Protein AF-A0A353Z4S4-F1 (afdb_monomer)

Radius of gyration: 19.86 Å; Cα contacts (8 Å, |Δi|>4): 342; chains: 1; bounding box: 43×32×62 Å

Sequence (174 aa):
MKETGDLADEYLDAGHPDKAIAVLQRASSINPDDASIKQKISQIQQQNLTANEVLVDVNVASGWDAAGVLVVEGKPFRAIVEGSYRLEMSGSVTSAGLMEKDVITDLIGGIPTGALMGIVVKGDNKPGKPFAIGLGGDFTPRESGKLMLRINAPAGHRSTGKLKVTLSGGINAG

pLDDT: mean 89.34, std 7.6, range [54.12, 97.69]

Solvent-accessible surface area (backbone atoms only — not comparable to full-atom values): 9553 Å² total; per-residue (Å²): 113,68,72,53,54,54,54,22,48,54,25,43,79,69,73,31,55,69,59,16,42,53,49,41,52,55,50,37,72,76,42,75,82,47,62,66,53,55,49,52,45,52,50,54,53,56,54,44,33,69,33,64,74,45,81,32,81,49,60,59,65,51,57,78,40,76,59,56,29,27,40,36,50,74,34,45,27,29,38,46,48,45,79,58,66,50,80,44,79,79,82,91,70,59,100,83,50,87,72,69,85,42,92,77,53,29,39,54,85,96,40,61,81,70,29,38,29,37,33,40,29,28,93,85,69,48,72,54,74,72,45,75,41,51,71,40,51,79,44,65,38,92,55,49,24,40,37,28,37,30,47,29,47,48,73,83,48,50,37,52,71,50,38,38,33,43,36,17,13,40,50,44,88,91

Structure (mmCIF, N/CA/C/O backbone):
data_AF-A0A353Z4S4-F1
#
_entry.id   AF-A0A353Z4S4-F1
#
loop_
_atom_site.group_PDB
_atom_site.id
_atom_site.type_symbol
_atom_site.label_atom_id
_atom_site.label_alt_id
_atom_site.label_comp_id
_atom_site.label_asym_id
_atom_site.label_entity_id
_atom_site.label_seq_id
_atom_site.pdbx_PDB_ins_code
_atom_site.Cartn_x
_atom_site.Cartn_y
_atom_site.Cartn_z
_atom_site.occupancy
_atom_site.B_iso_or_equiv
_atom_site.auth_seq_id
_atom_site.auth_comp_id
_atom_site.auth_asym_id
_atom_site.auth_atom_id
_atom_site.pdbx_PDB_model_num
ATOM 1 N N . MET A 1 1 ? -23.373 8.809 29.650 1.00 54.12 1 MET A N 1
ATOM 2 C CA . MET A 1 1 ? -22.004 8.848 29.081 1.00 54.12 1 MET A CA 1
ATOM 3 C C . MET A 1 1 ? -21.136 7.676 29.540 1.00 54.12 1 MET A C 1
ATOM 5 O O . MET A 1 1 ? -20.530 7.083 28.664 1.00 54.12 1 MET A O 1
ATOM 9 N N . LYS A 1 2 ? -21.100 7.293 30.835 1.00 54.41 2 LYS A N 1
ATOM 10 C CA . LYS A 1 2 ? -20.342 6.105 31.311 1.00 54.41 2 LYS A CA 1
ATOM 11 C C . LYS A 1 2 ? -20.656 4.822 30.521 1.00 54.41 2 LYS A C 1
ATOM 13 O O . LYS A 1 2 ? -19.764 4.228 29.941 1.00 54.41 2 LYS A O 1
ATOM 18 N N . GLU A 1 3 ? -21.943 4.544 30.339 1.00 69.88 3 GLU A N 1
ATOM 19 C CA . GLU A 1 3 ? -22.463 3.350 29.653 1.00 69.88 3 GLU A CA 1
ATOM 20 C C . GLU A 1 3 ? -21.945 3.152 28.213 1.00 69.88 3 GLU A C 1
ATOM 22 O O . GLU A 1 3 ? -21.807 2.029 27.743 1.00 69.88 3 GLU A O 1
ATOM 27 N N . THR A 1 4 ? -21.627 4.235 27.495 1.00 73.50 4 THR A N 1
ATOM 28 C CA . THR A 1 4 ? -21.138 4.141 26.110 1.00 73.50 4 THR A CA 1
ATOM 29 C C . THR A 1 4 ? -19.626 3.963 26.027 1.00 73.50 4 THR A C 1
ATOM 31 O O . THR A 1 4 ? -19.138 3.353 25.079 1.00 73.50 4 THR A O 1
ATOM 34 N N . GLY A 1 5 ? -18.892 4.489 27.012 1.00 75.44 5 GLY A N 1
ATOM 35 C CA . GLY A 1 5 ? -17.461 4.235 27.160 1.00 75.44 5 GLY A CA 1
ATOM 36 C C . GLY A 1 5 ? -17.202 2.781 27.534 1.00 75.44 5 GLY A C 1
ATOM 37 O O . GLY A 1 5 ? -16.391 2.142 26.872 1.00 75.44 5 GLY A O 1
ATOM 38 N N . ASP A 1 6 ? -17.967 2.271 28.503 1.00 82.25 6 ASP A N 1
ATOM 39 C CA . ASP A 1 6 ? -17.869 0.896 29.000 1.00 82.25 6 ASP A CA 1
ATOM 40 C C . ASP A 1 6 ? -18.206 -0.117 27.890 1.00 82.25 6 ASP A C 1
ATOM 42 O O . ASP A 1 6 ? -17.436 -1.036 27.631 1.00 82.25 6 ASP A O 1
ATOM 46 N N . LEU A 1 7 ? -19.283 0.115 27.125 1.00 85.12 7 LEU A N 1
ATOM 47 C CA . LEU A 1 7 ? -19.639 -0.740 25.985 1.00 85.12 7 LEU A CA 1
ATOM 48 C C . LEU A 1 7 ? -18.586 -0.715 24.862 1.00 85.12 7 LEU A C 1
ATOM 50 O O . LEU A 1 7 ? -18.370 -1.716 24.181 1.00 85.12 7 LEU A O 1
ATOM 54 N N . ALA A 1 8 ? -17.948 0.433 24.619 1.00 85.12 8 ALA A N 1
ATOM 55 C CA . ALA A 1 8 ? -16.867 0.509 23.641 1.00 85.12 8 ALA A CA 1
ATOM 56 C C . ALA A 1 8 ? -15.645 -0.303 24.095 1.00 85.12 8 ALA A C 1
ATOM 58 O O . ALA A 1 8 ? -15.037 -0.974 23.264 1.00 85.12 8 ALA A O 1
ATOM 59 N N . ASP A 1 9 ? -15.326 -0.279 25.390 1.00 86.38 9 ASP A N 1
ATOM 60 C CA . ASP A 1 9 ? -14.228 -1.057 25.969 1.00 86.38 9 ASP A CA 1
ATOM 61 C C . ASP A 1 9 ? -14.520 -2.564 25.923 1.00 86.38 9 ASP A C 1
ATOM 63 O O . ASP A 1 9 ? -13.666 -3.324 25.477 1.00 86.38 9 ASP A O 1
ATOM 67 N N . GLU A 1 10 ? -15.755 -2.993 26.203 1.00 88.00 10 GLU A N 1
ATOM 68 C CA . GLU A 1 10 ? -16.173 -4.394 26.023 1.00 88.00 10 GLU A CA 1
ATOM 69 C C . GLU A 1 10 ? -15.952 -4.890 24.585 1.00 88.00 10 GLU A C 1
ATOM 71 O O . GLU A 1 10 ? -15.491 -6.012 24.358 1.00 88.00 10 GLU A O 1
ATOM 76 N N . TYR A 1 11 ? -16.250 -4.054 23.584 1.00 88.44 11 TYR A N 1
ATOM 77 C CA . TYR A 1 11 ? -15.978 -4.402 22.191 1.00 88.44 11 TYR A CA 1
ATOM 78 C C . TYR A 1 11 ? -14.481 -4.454 21.873 1.00 88.44 11 TYR A C 1
ATOM 80 O O . TYR A 1 11 ? -14.087 -5.269 21.038 1.00 88.44 11 TYR A O 1
ATOM 88 N N . LEU A 1 12 ? -13.648 -3.619 22.497 1.00 85.25 12 LEU A N 1
ATOM 89 C CA . LEU A 1 12 ? -12.194 -3.684 22.325 1.00 85.25 12 LEU A CA 1
ATOM 90 C C . LEU A 1 12 ? -11.619 -4.956 22.942 1.00 85.25 12 LEU A C 1
ATOM 92 O O . LEU A 1 12 ? -10.873 -5.663 22.265 1.00 85.25 12 LEU A O 1
ATOM 96 N N . ASP A 1 13 ? -12.031 -5.284 24.165 1.00 86.44 13 ASP A N 1
ATOM 97 C CA . ASP A 1 13 ? -11.614 -6.493 24.878 1.00 86.44 13 ASP A CA 1
ATOM 98 C C . ASP A 1 13 ? -12.029 -7.764 24.121 1.00 86.44 13 ASP A C 1
ATOM 100 O O . ASP A 1 13 ? -11.300 -8.756 24.091 1.00 86.44 13 ASP A O 1
ATOM 104 N N . ALA A 1 14 ? -13.167 -7.715 23.421 1.00 85.81 14 ALA A N 1
ATOM 105 C CA . ALA A 1 14 ? -13.634 -8.779 22.535 1.00 85.81 14 ALA A CA 1
ATOM 106 C C . ALA A 1 14 ? -12.935 -8.818 21.155 1.00 85.81 14 ALA A C 1
ATOM 108 O O . ALA A 1 14 ? -13.322 -9.613 20.296 1.00 85.81 14 ALA A O 1
ATOM 109 N N . GLY A 1 15 ? -11.943 -7.959 20.891 1.00 81.06 15 GLY A N 1
ATOM 110 C CA . GLY A 1 15 ? -11.243 -7.898 19.602 1.00 81.06 15 GLY A CA 1
ATOM 111 C C . GLY A 1 15 ? -12.110 -7.356 18.457 1.00 81.06 15 GLY A C 1
ATOM 112 O O . GLY A 1 15 ? -11.920 -7.707 17.291 1.00 81.06 15 GLY A O 1
ATOM 113 N N . HIS A 1 16 ? -13.094 -6.513 18.767 1.00 85.56 16 HIS A N 1
ATOM 114 C CA . HIS A 1 16 ? -14.029 -5.912 17.817 1.00 85.56 16 HIS A CA 1
ATOM 115 C C . HIS A 1 16 ? -13.898 -4.382 17.753 1.00 85.56 16 HIS A C 1
ATOM 117 O O . HIS A 1 16 ? -14.867 -3.659 18.014 1.00 85.56 16 HIS A O 1
ATOM 123 N N . PRO A 1 17 ? -12.739 -3.848 17.338 1.00 85.38 17 PRO A N 1
ATOM 124 C CA . PRO A 1 17 ? -12.501 -2.412 17.380 1.00 85.38 17 PRO A CA 1
ATOM 125 C C . PRO A 1 17 ? -13.396 -1.624 16.410 1.00 85.38 17 PRO A C 1
ATOM 127 O O . PRO A 1 17 ? -13.762 -0.489 16.704 1.00 85.38 17 PRO A O 1
ATOM 130 N N . ASP A 1 18 ? -13.850 -2.233 15.308 1.00 84.44 18 ASP A N 1
ATOM 131 C CA . ASP A 1 18 ? -14.838 -1.618 14.406 1.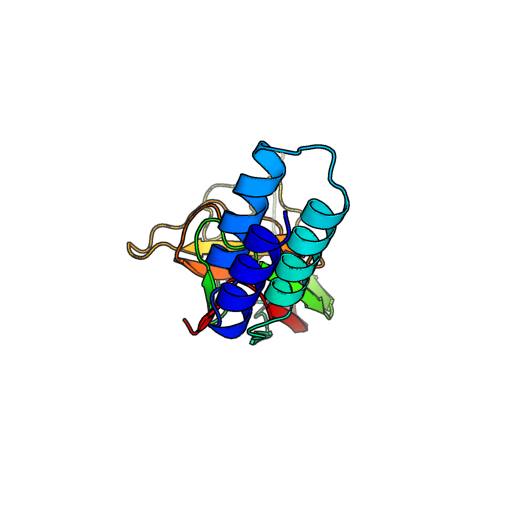00 84.44 18 ASP A CA 1
ATOM 132 C C . ASP A 1 18 ? -16.180 -1.367 15.116 1.00 84.44 18 ASP A C 1
ATOM 134 O O . ASP A 1 18 ? -16.815 -0.326 14.931 1.00 84.44 18 ASP A O 1
ATOM 138 N N . LYS A 1 19 ? -16.610 -2.308 15.971 1.00 87.75 19 LYS A N 1
ATOM 139 C CA . LYS A 1 19 ? -17.844 -2.169 16.756 1.00 87.75 19 LYS A CA 1
ATOM 140 C C . LYS A 1 19 ? -17.670 -1.127 17.860 1.00 87.75 19 LYS A C 1
ATOM 142 O O . LYS A 1 19 ? -18.571 -0.312 18.052 1.00 87.75 19 LYS A O 1
ATOM 147 N N . ALA A 1 20 ? -16.506 -1.098 18.513 1.00 88.75 20 ALA A N 1
ATOM 148 C CA . ALA A 1 20 ? -16.164 -0.067 19.493 1.00 88.75 20 ALA A CA 1
ATOM 149 C C . ALA A 1 20 ? -16.232 1.343 18.877 1.00 88.75 20 ALA A C 1
ATOM 151 O O . ALA A 1 20 ? -16.891 2.232 19.421 1.00 88.75 20 ALA A O 1
ATOM 152 N N . ILE A 1 21 ? -15.642 1.536 17.690 1.00 88.75 21 ILE A N 1
ATOM 153 C CA . ILE A 1 21 ? -15.715 2.804 16.950 1.00 88.75 21 ILE A CA 1
ATOM 154 C C . ILE A 1 21 ? -17.166 3.151 16.602 1.00 88.75 21 ILE A C 1
ATOM 156 O O . ILE A 1 21 ? -17.571 4.292 16.811 1.00 88.75 21 ILE A O 1
ATOM 160 N N . ALA A 1 22 ? -17.970 2.198 16.123 1.00 89.81 22 ALA A N 1
ATOM 161 C CA . ALA A 1 22 ? -19.370 2.454 15.776 1.00 89.81 22 ALA A CA 1
ATOM 162 C C . ALA A 1 22 ? -20.204 2.921 16.985 1.00 89.81 22 ALA A C 1
ATOM 164 O O . ALA A 1 22 ? -21.047 3.813 16.859 1.00 89.81 22 ALA A O 1
ATOM 165 N N . VAL A 1 23 ? -19.955 2.352 18.169 1.00 90.62 23 VAL A N 1
ATOM 166 C CA . VAL A 1 23 ? -20.583 2.777 19.429 1.00 90.62 23 VAL A CA 1
ATOM 167 C C . VAL A 1 23 ? -20.172 4.211 19.786 1.00 90.62 23 VAL A C 1
ATOM 169 O O . VAL A 1 23 ? -21.036 5.051 20.052 1.00 90.62 23 VAL A O 1
ATOM 172 N N . LEU A 1 24 ? -18.877 4.527 19.707 1.00 89.00 24 LEU A N 1
ATOM 173 C CA . LEU A 1 24 ? -18.359 5.869 19.991 1.00 89.00 24 LEU A CA 1
ATOM 174 C C . LEU A 1 24 ? -18.824 6.915 18.965 1.00 89.00 24 LEU A C 1
ATOM 176 O O . LEU A 1 24 ? -19.137 8.041 19.339 1.00 89.00 24 LEU A O 1
ATOM 180 N N . GLN A 1 25 ? -18.946 6.560 17.685 1.00 89.75 25 GLN A N 1
ATOM 181 C CA . GLN A 1 25 ? -19.473 7.449 16.643 1.00 89.75 25 GLN A CA 1
ATOM 182 C C . GLN A 1 25 ? -20.945 7.803 16.883 1.00 89.75 25 GLN A C 1
ATOM 184 O O . GLN A 1 25 ? -21.342 8.958 16.701 1.00 89.75 25 GLN A O 1
ATOM 189 N N . ARG A 1 26 ? -21.758 6.844 17.349 1.00 89.06 26 ARG A N 1
ATOM 190 C CA . ARG A 1 26 ? -23.144 7.121 17.763 1.00 89.06 26 ARG A CA 1
ATOM 191 C C . ARG A 1 26 ? -23.179 8.093 18.939 1.00 89.06 26 ARG A C 1
ATOM 193 O O . ARG A 1 26 ? -23.943 9.051 18.896 1.00 89.06 26 ARG A O 1
ATOM 200 N N . ALA A 1 27 ? -22.312 7.908 19.935 1.00 86.31 27 ALA A N 1
ATOM 201 C CA . ALA A 1 27 ? -22.194 8.849 21.049 1.00 86.31 27 ALA A CA 1
ATOM 202 C C . ALA A 1 27 ? -21.739 10.243 20.595 1.00 86.31 27 ALA A C 1
ATOM 204 O O . ALA A 1 27 ? -22.330 11.239 21.004 1.00 86.31 27 ALA A O 1
ATOM 205 N N . SER A 1 28 ? -20.757 10.323 19.692 1.00 86.94 28 SER A N 1
ATOM 206 C CA . SER A 1 28 ? -20.289 11.590 19.119 1.00 86.94 28 SER A CA 1
ATOM 207 C C . SER A 1 28 ? -21.368 12.297 18.295 1.00 86.94 28 SER A C 1
ATOM 209 O O . SER A 1 28 ? -21.332 13.515 18.185 1.00 86.94 28 SER A O 1
ATOM 211 N N . SER A 1 29 ? -22.332 11.566 17.732 1.00 86.00 29 SER A N 1
ATOM 212 C CA . SER A 1 29 ? -23.473 12.166 17.025 1.00 86.00 29 SER A CA 1
ATOM 213 C C . SER A 1 29 ? -24.480 12.809 17.987 1.00 86.00 29 SER A C 1
ATOM 215 O O . SER A 1 29 ? -25.188 13.735 17.604 1.00 86.00 29 SER A O 1
ATOM 217 N N . ILE A 1 30 ? -24.540 12.328 19.234 1.00 87.31 30 ILE A N 1
ATOM 218 C CA . ILE A 1 30 ? -25.398 12.867 20.299 1.00 87.31 30 ILE A CA 1
ATOM 219 C C . ILE A 1 30 ? -24.706 14.041 21.006 1.00 87.31 30 ILE A C 1
ATOM 221 O O . ILE A 1 30 ? -25.363 15.023 21.338 1.00 87.31 30 ILE A O 1
ATOM 225 N N . ASN A 1 31 ? -23.387 13.957 21.213 1.00 84.31 31 ASN A N 1
ATOM 226 C CA . ASN A 1 31 ? -22.569 15.027 21.788 1.00 84.31 31 ASN A CA 1
ATOM 227 C C . ASN A 1 31 ? -21.345 15.346 20.896 1.00 84.31 31 ASN A C 1
ATOM 229 O O . ASN A 1 31 ? -20.254 14.822 21.140 1.00 84.31 31 ASN A O 1
ATOM 233 N N . PRO A 1 32 ? -21.503 16.189 19.856 1.00 83.25 32 PRO A N 1
ATOM 234 C CA . PRO A 1 32 ? -20.444 16.476 18.880 1.00 83.25 32 PRO A CA 1
ATOM 235 C C . PRO A 1 32 ? -19.227 17.222 19.431 1.00 83.25 32 PRO A C 1
ATOM 237 O O . PRO A 1 32 ? -18.153 17.149 18.825 1.00 83.25 32 PRO A O 1
ATOM 240 N N . ASP A 1 33 ? -19.372 17.920 20.557 1.00 85.94 33 ASP A N 1
ATOM 241 C CA . ASP A 1 33 ? -18.313 18.741 21.161 1.00 85.94 33 ASP A CA 1
ATOM 242 C C . ASP A 1 33 ? -17.478 17.979 22.196 1.00 85.94 33 ASP A C 1
ATOM 244 O O . ASP A 1 33 ? -16.509 18.510 22.742 1.00 85.94 33 ASP A O 1
ATOM 248 N N . ASP A 1 34 ? -17.797 16.705 22.433 1.00 85.69 34 ASP A N 1
ATOM 249 C CA . ASP A 1 34 ? -17.020 15.858 23.325 1.00 85.69 34 ASP A CA 1
ATOM 250 C C . ASP A 1 34 ? -15.676 15.471 22.692 1.00 85.69 34 ASP A C 1
A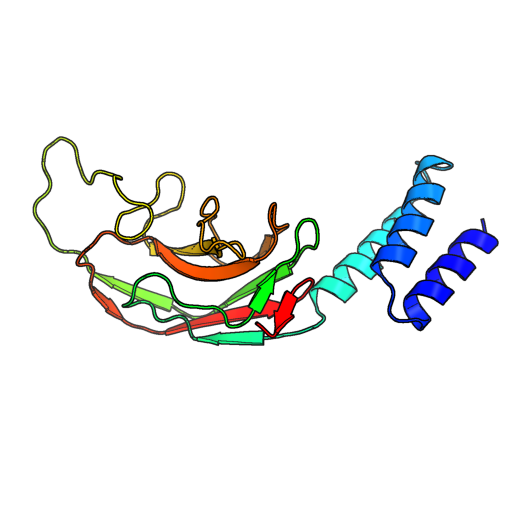TOM 252 O O . ASP A 1 34 ? -15.546 14.508 21.925 1.00 85.69 34 ASP A O 1
ATOM 256 N N . ALA A 1 35 ? -14.643 16.242 23.026 1.00 86.44 35 ALA A N 1
ATOM 257 C CA . ALA A 1 35 ? -13.282 15.982 22.580 1.00 86.44 35 ALA A CA 1
ATOM 258 C C . ALA A 1 35 ? -12.759 14.612 23.050 1.00 86.44 35 ALA A C 1
ATOM 260 O O . ALA A 1 35 ? -11.945 14.013 22.345 1.00 86.44 35 ALA A O 1
ATOM 261 N N . SER A 1 36 ? -13.241 14.086 24.184 1.00 85.81 36 SER A N 1
ATOM 262 C CA . SER A 1 36 ? -12.774 12.806 24.729 1.00 85.81 36 SER A CA 1
ATOM 263 C C . SER A 1 36 ? -13.217 11.621 23.866 1.00 85.81 36 SER A C 1
ATOM 265 O O . SER A 1 36 ? -12.424 10.716 23.601 1.00 85.81 36 SER A O 1
ATOM 267 N N . ILE A 1 37 ? -14.439 11.667 23.322 1.00 85.38 37 ILE A N 1
ATOM 268 C CA . ILE A 1 37 ? -14.956 10.642 22.404 1.00 85.38 37 ILE A CA 1
ATOM 269 C C . ILE A 1 37 ? -14.154 10.652 21.099 1.00 85.38 37 ILE A C 1
ATOM 271 O O . ILE A 1 37 ? -13.730 9.596 20.626 1.00 85.38 37 ILE A O 1
ATOM 275 N N . LYS A 1 38 ? -13.885 11.841 20.542 1.00 86.25 38 LYS A N 1
ATOM 276 C CA . LYS A 1 38 ? -13.057 11.982 19.331 1.00 86.25 38 LYS A CA 1
ATOM 277 C C . LYS A 1 38 ? -11.641 11.455 19.556 1.00 86.25 38 LYS A C 1
ATOM 279 O O . LYS A 1 38 ? -11.133 10.718 18.718 1.00 86.25 38 LYS A O 1
ATOM 284 N N . GLN A 1 39 ? -11.026 11.785 20.692 1.00 89.31 39 GLN A N 1
ATOM 285 C CA . GLN A 1 39 ? -9.700 11.281 21.058 1.00 89.31 39 GLN A CA 1
ATOM 286 C C . GLN A 1 39 ? -9.681 9.755 21.176 1.00 89.31 39 GLN A C 1
ATOM 288 O O . GLN A 1 39 ? -8.786 9.127 20.613 1.00 89.31 39 GLN A O 1
ATOM 293 N N . LYS A 1 40 ? -10.680 9.152 21.834 1.00 87.31 40 LYS A N 1
ATOM 294 C CA . LYS A 1 40 ? -10.768 7.692 21.985 1.00 87.31 40 LYS A CA 1
ATOM 295 C C . LYS A 1 40 ? -10.949 6.990 20.634 1.00 87.31 40 LYS A C 1
ATOM 297 O O . LYS A 1 40 ? -10.267 6.004 20.375 1.00 87.31 40 LYS A O 1
ATOM 302 N N . ILE A 1 41 ? -11.782 7.530 19.736 1.00 87.50 41 ILE A N 1
ATOM 303 C CA . ILE A 1 41 ? -11.918 7.018 18.358 1.00 87.50 41 ILE A CA 1
ATOM 304 C C . ILE A 1 41 ? -10.569 7.061 17.631 1.00 87.50 41 ILE A C 1
ATOM 306 O O . ILE A 1 41 ? -10.133 6.037 17.103 1.00 87.50 41 ILE A O 1
ATOM 310 N N . SER A 1 42 ? -9.889 8.211 17.639 1.00 87.44 42 SER A N 1
ATOM 311 C CA . SER A 1 42 ? -8.583 8.363 16.986 1.00 87.44 42 SER A CA 1
ATOM 312 C C . SER A 1 42 ? -7.530 7.420 17.572 1.00 87.44 42 SER A C 1
ATOM 314 O O . SER A 1 42 ? -6.724 6.862 16.832 1.00 87.44 42 SER A O 1
ATOM 316 N N . GLN A 1 43 ? -7.548 7.202 18.889 1.00 88.44 43 GLN A N 1
ATOM 317 C CA . GLN A 1 43 ? -6.636 6.282 19.564 1.00 88.44 43 GLN A CA 1
ATOM 318 C C . GLN A 1 43 ? -6.845 4.836 19.100 1.00 88.44 43 GLN A C 1
ATOM 320 O O . GLN A 1 43 ? -5.876 4.179 18.723 1.00 88.44 43 GLN A O 1
ATOM 325 N N . ILE A 1 44 ? -8.094 4.361 19.069 1.00 87.31 44 ILE A N 1
ATOM 326 C CA . ILE A 1 44 ? -8.429 3.007 18.600 1.00 87.31 44 ILE A CA 1
ATOM 327 C C . ILE A 1 44 ? -8.026 2.840 17.130 1.00 87.31 44 ILE A C 1
ATOM 329 O O . ILE A 1 44 ? -7.421 1.838 16.754 1.00 87.31 44 ILE A O 1
ATOM 333 N N . GLN A 1 45 ? -8.308 3.839 16.291 1.00 85.81 45 GLN A N 1
ATOM 334 C CA . GLN A 1 45 ? -7.916 3.818 14.880 1.00 85.81 45 GLN A CA 1
ATOM 335 C C . GLN A 1 45 ? -6.395 3.741 14.709 1.00 85.81 45 GLN A C 1
ATOM 337 O O . GLN A 1 45 ? -5.907 2.942 13.910 1.00 85.81 45 GLN A O 1
ATOM 342 N N . GLN A 1 46 ? -5.639 4.523 15.481 1.00 84.88 46 GLN A N 1
ATOM 343 C CA . GLN A 1 46 ? -4.181 4.525 15.412 1.00 84.88 46 GLN A CA 1
ATOM 344 C C . GLN A 1 46 ? -3.574 3.202 15.897 1.00 84.88 46 GLN A C 1
ATOM 346 O O . GLN A 1 46 ? -2.601 2.738 15.303 1.00 84.88 46 GLN A O 1
ATOM 351 N N . GLN A 1 47 ? -4.151 2.583 16.931 1.00 84.44 47 GLN A N 1
ATOM 352 C CA . GLN A 1 47 ? -3.750 1.253 17.400 1.00 84.44 47 GLN A CA 1
ATOM 353 C C . GLN A 1 47 ? -4.021 0.182 16.341 1.00 84.44 47 GLN A C 1
ATOM 355 O O . GLN A 1 47 ? -3.145 -0.632 16.047 1.00 84.44 47 GLN A O 1
ATOM 360 N N . ASN A 1 48 ? -5.196 0.225 15.710 1.00 83.50 48 ASN A N 1
ATOM 361 C CA . ASN A 1 48 ? -5.537 -0.705 14.640 1.00 83.50 48 ASN A CA 1
ATOM 362 C C . ASN A 1 48 ? -4.563 -0.598 13.475 1.00 83.50 48 ASN A C 1
ATOM 364 O O . ASN A 1 48 ? -4.118 -1.627 12.993 1.00 83.50 48 ASN A O 1
ATOM 368 N N . LEU A 1 49 ? -4.193 0.618 13.058 1.00 84.56 49 LEU A N 1
ATOM 369 C CA . LEU A 1 49 ? -3.252 0.847 11.957 1.00 84.56 49 LEU A CA 1
ATOM 370 C C . LEU A 1 49 ? -1.863 0.247 12.190 1.00 84.56 49 LEU A C 1
ATOM 372 O O . LEU A 1 49 ? -1.131 0.063 11.225 1.00 84.56 49 LEU A O 1
ATOM 376 N N . THR A 1 50 ? -1.498 -0.054 13.435 1.00 83.19 50 THR A N 1
ATOM 377 C CA . THR A 1 50 ? -0.230 -0.713 13.790 1.00 83.19 50 THR A CA 1
ATOM 378 C C . THR A 1 50 ? -0.362 -2.222 14.019 1.00 83.19 50 THR A C 1
ATOM 380 O O . THR A 1 50 ? 0.634 -2.884 14.284 1.00 83.19 50 THR A O 1
ATOM 383 N N . ALA A 1 51 ? -1.571 -2.781 13.930 1.00 81.94 51 ALA A N 1
ATOM 384 C CA . ALA A 1 51 ? -1.803 -4.219 14.039 1.00 81.94 51 ALA A CA 1
ATOM 385 C C . ALA A 1 51 ? -1.549 -4.935 12.699 1.00 81.94 51 ALA A C 1
ATOM 387 O O . ALA A 1 51 ? -1.556 -4.301 11.649 1.00 81.94 51 ALA A O 1
ATOM 388 N N . ASN A 1 52 ? -1.388 -6.262 12.726 1.00 86.00 52 ASN A N 1
ATOM 389 C CA . ASN A 1 52 ? -1.270 -7.114 11.531 1.00 86.00 52 ASN A CA 1
ATOM 390 C C . ASN A 1 52 ? -0.171 -6.663 10.555 1.00 86.00 52 ASN A C 1
ATOM 392 O O . ASN A 1 52 ? -0.459 -6.300 9.420 1.00 86.00 52 ASN A O 1
ATOM 396 N N . GLU A 1 53 ? 1.083 -6.664 11.001 1.00 92.88 53 GLU A N 1
ATOM 397 C CA . GLU A 1 53 ? 2.210 -6.238 10.170 1.00 92.88 53 GLU A CA 1
ATOM 398 C C . GLU A 1 53 ? 2.638 -7.317 9.160 1.00 92.88 53 GLU A C 1
ATOM 400 O O . GLU A 1 53 ? 2.814 -8.486 9.511 1.00 92.88 53 GLU A O 1
ATOM 405 N N . VAL A 1 54 ? 2.845 -6.912 7.905 1.00 95.44 54 VAL A N 1
ATOM 406 C CA . VAL A 1 54 ? 3.390 -7.735 6.821 1.00 95.44 54 VAL A CA 1
ATOM 407 C C . VAL A 1 54 ? 4.501 -6.966 6.113 1.00 95.44 54 VAL A C 1
ATOM 409 O O . VAL A 1 54 ? 4.305 -5.839 5.660 1.00 95.44 54 VAL A O 1
ATOM 412 N N . LEU A 1 55 ? 5.668 -7.596 5.990 1.00 95.62 55 LEU A N 1
ATOM 413 C CA . LEU A 1 55 ? 6.803 -7.071 5.234 1.00 95.62 55 LEU A CA 1
ATOM 414 C C . LEU A 1 55 ? 6.767 -7.594 3.799 1.00 95.62 55 LEU A C 1
ATOM 416 O O . LEU A 1 55 ? 6.692 -8.802 3.574 1.00 95.62 55 LEU A O 1
ATOM 420 N N . VAL A 1 56 ? 6.877 -6.683 2.836 1.00 96.31 56 VAL A N 1
ATOM 421 C CA . VAL A 1 56 ? 6.868 -6.981 1.403 1.00 96.31 56 VAL A CA 1
ATOM 422 C C . VAL A 1 56 ? 8.153 -6.463 0.768 1.00 96.31 56 VAL A C 1
ATOM 424 O O . VAL A 1 56 ? 8.439 -5.265 0.807 1.00 96.31 56 VAL A O 1
ATOM 427 N N . ASP A 1 57 ? 8.919 -7.357 0.148 1.00 95.31 57 ASP A N 1
ATOM 428 C CA . ASP A 1 57 ? 10.018 -6.978 -0.740 1.00 95.31 57 ASP A CA 1
ATOM 429 C C . ASP A 1 57 ? 9.442 -6.659 -2.127 1.00 95.31 57 ASP A C 1
ATOM 431 O O . ASP A 1 57 ? 8.908 -7.532 -2.806 1.00 95.31 57 ASP A O 1
ATOM 435 N N . VAL A 1 58 ? 9.541 -5.402 -2.563 1.00 95.06 58 VAL A N 1
ATOM 436 C CA . VAL A 1 58 ? 8.995 -4.975 -3.857 1.00 95.06 58 VAL A CA 1
ATOM 437 C C . VAL A 1 58 ? 9.978 -5.297 -4.974 1.00 95.06 58 VAL A C 1
ATOM 439 O O . VAL A 1 58 ? 11.106 -4.790 -5.010 1.00 95.06 58 VAL A O 1
ATOM 442 N N . ASN A 1 59 ? 9.517 -6.071 -5.956 1.00 93.19 59 ASN A N 1
ATOM 443 C CA . ASN A 1 59 ? 10.258 -6.308 -7.185 1.00 93.19 59 ASN A CA 1
ATOM 444 C C . ASN A 1 59 ? 10.174 -5.094 -8.123 1.00 93.19 59 ASN A C 1
ATOM 446 O O . ASN A 1 59 ? 9.287 -4.980 -8.966 1.00 93.19 59 ASN A O 1
ATOM 450 N N . VAL A 1 60 ? 11.144 -4.186 -8.001 1.00 93.75 60 VAL A N 1
ATOM 451 C CA . VAL A 1 60 ? 11.180 -2.939 -8.784 1.00 93.75 60 VAL A CA 1
ATOM 452 C C . VAL A 1 60 ? 11.347 -3.144 -10.291 1.00 93.75 60 VAL A C 1
ATOM 454 O O . VAL A 1 60 ? 11.113 -2.200 -11.040 1.00 93.75 60 VAL A O 1
ATOM 457 N N . ALA A 1 61 ? 11.780 -4.330 -10.733 1.00 90.75 61 ALA A N 1
ATOM 458 C CA . ALA A 1 61 ? 12.066 -4.649 -12.133 1.00 90.75 61 ALA A CA 1
ATOM 459 C C . ALA A 1 61 ? 10.883 -5.299 -12.869 1.00 90.75 61 ALA A C 1
ATOM 461 O O . ALA A 1 61 ? 10.953 -5.489 -14.081 1.00 90.75 61 ALA A O 1
ATOM 462 N N . SER A 1 62 ? 9.837 -5.683 -12.136 1.00 80.88 62 SER A N 1
ATOM 463 C CA . SER A 1 62 ? 8.686 -6.407 -12.675 1.00 80.88 62 SER A CA 1
ATOM 464 C C . SER A 1 62 ? 7.441 -5.523 -12.732 1.00 80.88 62 SER A C 1
ATOM 466 O O . SER A 1 62 ? 7.442 -4.380 -12.274 1.00 80.88 62 SER A O 1
ATOM 468 N N . GLY A 1 63 ? 6.383 -6.053 -13.348 1.00 87.31 63 GLY A N 1
ATOM 469 C CA . GLY A 1 63 ? 5.070 -5.415 -13.382 1.00 87.31 63 GLY A CA 1
ATOM 470 C C . GLY A 1 63 ? 4.364 -5.465 -12.025 1.00 87.31 63 GLY A C 1
ATOM 471 O O . GLY A 1 63 ? 4.964 -5.251 -10.978 1.00 87.31 63 GLY A O 1
ATOM 472 N N . TRP A 1 64 ? 3.061 -5.728 -12.045 1.00 92.44 64 TRP A N 1
ATOM 473 C CA . TRP A 1 64 ? 2.278 -5.886 -10.822 1.00 92.44 64 TRP A CA 1
ATOM 474 C C . TRP A 1 64 ? 2.699 -7.137 -10.050 1.00 92.44 64 TRP A C 1
ATOM 476 O O . TRP A 1 64 ? 2.591 -8.246 -10.572 1.00 92.44 64 TRP A O 1
ATOM 486 N N . ASP A 1 65 ? 3.129 -6.947 -8.806 1.00 92.62 65 ASP A N 1
ATOM 487 C CA . ASP A 1 65 ? 3.499 -8.013 -7.878 1.00 92.62 65 ASP A CA 1
ATOM 488 C C . ASP A 1 65 ? 2.519 -8.068 -6.703 1.00 92.62 65 ASP A C 1
ATOM 490 O O . ASP A 1 65 ? 1.988 -7.041 -6.270 1.00 92.62 65 ASP A O 1
ATOM 494 N N . ALA A 1 66 ? 2.232 -9.267 -6.209 1.00 93.69 66 ALA A N 1
ATOM 495 C CA . ALA A 1 66 ? 1.275 -9.442 -5.127 1.00 93.69 66 ALA A CA 1
ATOM 496 C C . ALA A 1 66 ? 1.916 -9.060 -3.790 1.00 93.69 66 ALA A C 1
ATOM 498 O O . ALA A 1 66 ? 2.956 -9.591 -3.418 1.00 93.69 66 ALA A O 1
ATOM 499 N N . ALA A 1 67 ? 1.246 -8.205 -3.015 1.00 94.94 67 ALA A N 1
ATOM 500 C CA . ALA A 1 67 ? 1.709 -7.840 -1.676 1.00 94.94 67 ALA A CA 1
ATOM 501 C C . ALA A 1 67 ? 1.496 -8.951 -0.62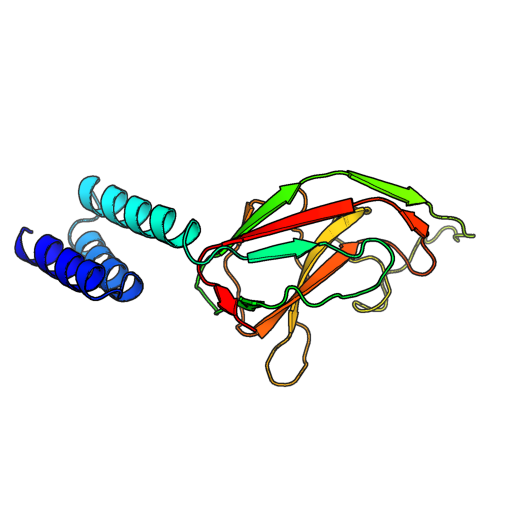8 1.00 94.94 67 ALA A C 1
ATOM 503 O O . ALA A 1 67 ? 1.849 -8.773 0.532 1.00 94.94 67 ALA A O 1
ATOM 504 N N . GLY A 1 68 ? 0.857 -10.066 -1.005 1.00 94.06 68 GLY A N 1
ATOM 505 C CA . GLY A 1 68 ? 0.514 -11.158 -0.085 1.00 94.06 68 GLY A CA 1
ATOM 506 C C . GLY A 1 68 ? -0.580 -10.807 0.929 1.00 94.06 68 GLY A C 1
ATOM 507 O O . GLY A 1 68 ? -0.747 -11.516 1.919 1.00 94.06 68 GLY A O 1
ATOM 508 N N . VAL A 1 69 ? -1.320 -9.714 0.704 1.00 96.25 69 VAL A N 1
ATOM 509 C CA . VAL A 1 69 ? -2.376 -9.250 1.611 1.00 96.25 69 VAL A CA 1
ATOM 510 C C . VAL A 1 69 ? -3.678 -8.938 0.883 1.00 96.25 69 VAL A C 1
ATOM 512 O O . VAL A 1 69 ? -3.699 -8.507 -0.278 1.00 96.25 69 VAL A O 1
ATOM 515 N N . LEU A 1 70 ? -4.778 -9.116 1.608 1.00 96.62 70 LEU A N 1
ATOM 516 C CA . LEU A 1 70 ? -6.104 -8.643 1.240 1.00 96.62 70 LEU A CA 1
ATOM 517 C C . LEU A 1 70 ? -6.408 -7.353 1.992 1.00 96.62 70 LEU A C 1
ATOM 519 O O . LEU A 1 70 ? -6.231 -7.278 3.208 1.00 96.62 70 LEU A O 1
ATOM 523 N N . VAL A 1 71 ? -6.929 -6.367 1.272 1.00 96.25 71 VAL A N 1
ATOM 524 C CA . VAL A 1 71 ? -7.475 -5.138 1.850 1.00 96.25 71 VAL A CA 1
ATOM 525 C C . VAL A 1 71 ? -8.998 -5.201 1.857 1.00 96.25 71 VAL A C 1
ATOM 527 O O . VAL A 1 71 ? -9.610 -5.830 0.986 1.00 96.25 71 VAL A O 1
ATOM 530 N N . VAL A 1 72 ? -9.616 -4.546 2.839 1.00 93.00 72 VAL A N 1
ATOM 531 C CA . VAL A 1 72 ? -11.075 -4.503 2.996 1.00 93.00 72 VAL A CA 1
ATOM 532 C C . VAL A 1 72 ? -11.572 -3.079 2.777 1.00 93.00 72 VAL A C 1
ATOM 534 O O . VAL A 1 72 ? -11.013 -2.123 3.310 1.00 93.00 72 VAL A O 1
ATOM 537 N N . GLU A 1 73 ? -12.639 -2.941 1.998 1.00 94.31 73 GLU A N 1
ATOM 538 C CA . GLU A 1 73 ? -13.301 -1.663 1.743 1.00 94.31 73 GLU A CA 1
ATOM 539 C C . GLU A 1 73 ? -13.619 -0.927 3.051 1.00 94.31 73 GLU A C 1
ATOM 541 O O . GLU A 1 73 ? -14.141 -1.505 4.007 1.00 94.31 73 GLU A O 1
ATOM 546 N N . GLY A 1 74 ? -13.268 0.358 3.099 1.00 91.94 74 GLY A N 1
ATOM 547 C CA . GLY A 1 74 ? -13.500 1.216 4.258 1.00 91.94 74 GLY A CA 1
ATOM 548 C C . GLY A 1 74 ? -12.578 0.959 5.455 1.00 91.94 74 GLY A C 1
ATOM 549 O O . GLY A 1 74 ? -12.577 1.776 6.376 1.00 91.94 74 GLY A O 1
ATOM 550 N N . LYS A 1 75 ? -11.765 -0.108 5.456 1.00 91.56 75 LYS A N 1
ATO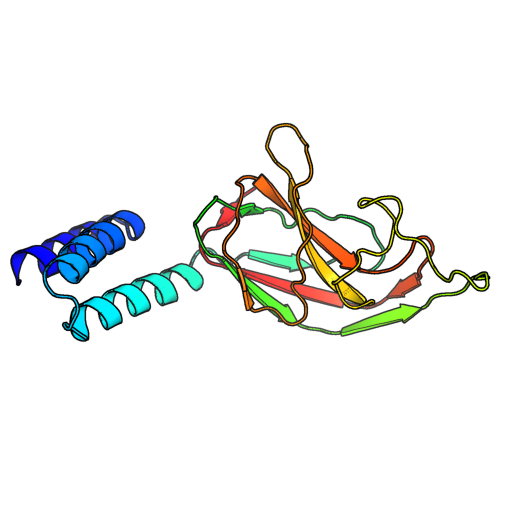M 551 C CA . LYS A 1 75 ? -10.805 -0.384 6.533 1.00 91.56 75 LYS A CA 1
ATOM 552 C C . LYS A 1 75 ? -9.430 0.186 6.188 1.00 91.56 75 LYS A C 1
ATOM 554 O O . LYS A 1 75 ? -8.804 -0.294 5.244 1.00 91.56 75 LYS A O 1
ATOM 559 N N . PRO A 1 76 ? -8.941 1.197 6.921 1.00 93.88 76 PRO A N 1
ATOM 560 C CA . PRO A 1 76 ? -7.684 1.830 6.574 1.00 93.88 76 PRO A CA 1
ATOM 561 C C . PRO A 1 76 ? -6.495 0.909 6.872 1.00 93.88 76 PRO A C 1
ATOM 563 O O . PRO A 1 76 ? -6.493 0.166 7.857 1.00 93.88 76 PRO A O 1
ATOM 566 N N . PHE A 1 77 ? -5.471 0.985 6.030 1.00 96.25 77 PHE A N 1
ATOM 567 C CA . PHE A 1 77 ? -4.173 0.352 6.239 1.00 96.25 77 PHE A CA 1
ATOM 568 C C . PHE A 1 77 ? -3.058 1.389 6.114 1.00 96.25 77 PHE A C 1
ATOM 570 O O . PHE A 1 77 ? -3.218 2.410 5.444 1.00 96.25 77 PHE A O 1
ATOM 577 N N . ARG A 1 78 ? -1.924 1.121 6.753 1.00 96.75 78 ARG A N 1
ATOM 578 C CA . ARG A 1 78 ? -0.714 1.934 6.675 1.00 96.75 78 ARG A CA 1
ATOM 579 C C . ARG A 1 78 ? 0.309 1.236 5.791 1.00 96.75 78 ARG A C 1
ATOM 581 O O . ARG A 1 78 ? 0.468 0.021 5.871 1.00 96.75 78 ARG A O 1
ATOM 588 N N . ALA A 1 79 ? 1.004 2.013 4.970 1.00 97.62 79 ALA A N 1
ATOM 589 C CA . ALA A 1 79 ? 2.204 1.580 4.271 1.00 97.62 79 ALA A CA 1
ATOM 590 C C . ALA A 1 79 ? 3.387 2.443 4.710 1.00 97.62 79 ALA A C 1
ATOM 592 O O . ALA A 1 79 ? 3.294 3.671 4.700 1.00 97.62 79 ALA A O 1
ATOM 593 N N . ILE A 1 80 ? 4.504 1.813 5.053 1.00 96.88 80 ILE A N 1
ATOM 594 C CA . ILE A 1 80 ? 5.792 2.474 5.282 1.00 96.88 80 ILE A CA 1
ATOM 595 C C . ILE A 1 80 ? 6.747 1.948 4.223 1.00 96.88 80 ILE A C 1
ATOM 597 O O . ILE A 1 80 ? 6.905 0.737 4.092 1.00 96.88 80 ILE A O 1
ATOM 601 N N . VAL A 1 81 ? 7.345 2.849 3.445 1.00 97.62 81 VAL A N 1
ATOM 602 C CA . VAL A 1 81 ? 8.224 2.477 2.333 1.00 97.62 81 VAL A CA 1
ATOM 603 C C . VAL A 1 81 ? 9.657 2.837 2.683 1.00 97.62 81 VAL A C 1
ATOM 605 O O . VAL A 1 81 ? 9.965 3.987 2.987 1.00 97.62 81 VAL A O 1
ATOM 608 N N . GLU A 1 82 ? 10.543 1.852 2.596 1.00 97.19 82 GLU A N 1
ATOM 609 C CA . GLU A 1 82 ? 11.960 1.999 2.894 1.00 97.19 82 GLU A CA 1
ATOM 610 C C . GLU A 1 82 ? 12.833 1.577 1.714 1.00 97.19 82 GLU A C 1
ATOM 612 O O . GLU A 1 82 ? 12.496 0.694 0.918 1.00 97.19 82 GLU A O 1
ATOM 617 N N . GLY A 1 83 ? 14.015 2.182 1.652 1.00 95.56 83 GLY A N 1
ATOM 618 C CA . GLY A 1 83 ? 15.022 1.893 0.645 1.00 95.56 83 GLY A CA 1
ATOM 619 C C . GLY A 1 83 ? 14.991 2.860 -0.529 1.00 95.56 83 GLY A C 1
ATOM 620 O O . GLY A 1 83 ? 14.349 3.909 -0.521 1.00 95.56 83 GLY A O 1
ATOM 621 N N . SER A 1 84 ? 15.764 2.509 -1.544 1.00 95.06 84 SER A N 1
ATOM 622 C CA . SER A 1 84 ? 15.871 3.272 -2.774 1.00 95.06 84 SER A CA 1
ATOM 623 C C . SER A 1 84 ? 16.242 2.339 -3.914 1.00 95.06 84 SER A C 1
ATOM 625 O O . SER A 1 84 ? 16.794 1.248 -3.734 1.00 95.06 84 SER A O 1
ATOM 627 N N . TYR A 1 85 ? 15.909 2.770 -5.119 1.00 96.31 85 TYR A N 1
ATOM 628 C CA . TYR A 1 85 ? 16.212 2.028 -6.324 1.00 96.31 85 TYR A CA 1
ATOM 629 C C . TYR A 1 85 ? 16.567 3.012 -7.438 1.00 96.31 85 TYR A C 1
ATOM 631 O O . TYR A 1 85 ? 16.252 4.202 -7.378 1.00 96.31 85 TYR A O 1
ATOM 639 N N . ARG A 1 86 ? 17.268 2.511 -8.447 1.00 96.31 86 ARG A N 1
ATOM 640 C CA . ARG A 1 86 ? 17.609 3.23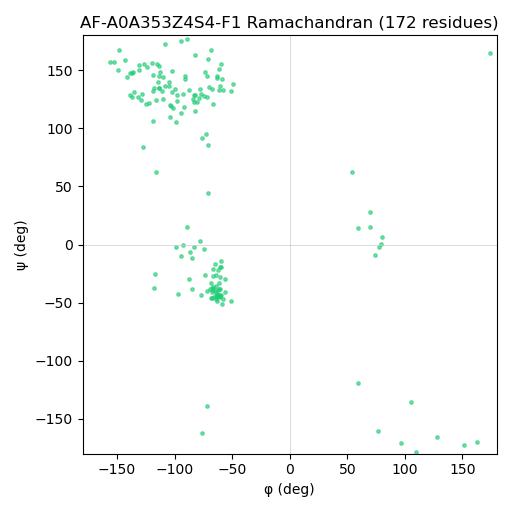9 -9.660 1.00 96.31 86 ARG A CA 1
ATOM 641 C C . ARG A 1 86 ? 16.621 2.861 -10.750 1.00 96.31 86 ARG A C 1
ATOM 643 O O . ARG A 1 86 ? 16.454 1.675 -11.028 1.00 96.31 86 ARG A O 1
ATOM 650 N N . LEU A 1 87 ? 16.034 3.872 -11.377 1.00 94.56 87 LEU A N 1
ATOM 651 C CA . LEU A 1 87 ? 15.219 3.744 -12.578 1.00 94.56 87 LEU A CA 1
ATOM 652 C C . LEU A 1 87 ? 16.033 4.214 -13.785 1.00 94.56 87 LEU A C 1
ATOM 654 O O . LEU A 1 87 ? 16.448 5.370 -13.840 1.00 94.56 87 LEU A O 1
ATOM 658 N N . GLU A 1 88 ? 16.241 3.328 -14.752 1.00 93.06 88 GLU A N 1
ATOM 659 C CA . GLU A 1 88 ? 16.837 3.651 -16.046 1.00 93.06 88 GLU A CA 1
ATOM 660 C C . GLU A 1 88 ? 15.797 3.457 -17.147 1.00 93.06 88 GLU A C 1
ATOM 662 O O . GLU A 1 88 ? 15.072 2.461 -17.191 1.00 93.06 88 GLU A O 1
ATOM 667 N N . MET A 1 89 ? 15.723 4.428 -18.051 1.00 86.12 89 MET A N 1
ATOM 668 C CA . MET A 1 89 ? 14.781 4.426 -19.161 1.00 86.12 89 MET A CA 1
ATOM 669 C C . MET A 1 89 ? 15.504 4.846 -20.435 1.00 86.12 89 MET A C 1
ATOM 671 O O . MET A 1 89 ? 16.203 5.857 -20.455 1.00 86.12 89 MET A O 1
ATOM 675 N N . SER A 1 90 ? 15.314 4.078 -21.505 1.00 82.81 90 SER A N 1
ATOM 676 C CA . SER A 1 90 ? 15.882 4.360 -22.822 1.00 82.81 90 SER A CA 1
ATOM 677 C C . SER A 1 90 ? 14.846 4.073 -23.900 1.00 82.81 90 SER A C 1
ATOM 679 O O . SER A 1 90 ? 14.289 2.978 -23.935 1.00 82.81 90 SER A O 1
ATOM 681 N N . GLY A 1 91 ? 14.610 5.026 -24.795 1.00 79.19 91 GLY A N 1
ATOM 682 C CA . GLY A 1 91 ? 13.703 4.843 -25.922 1.00 79.19 91 GLY A CA 1
ATOM 683 C C . GLY A 1 91 ? 13.499 6.127 -26.714 1.00 79.19 91 GLY A C 1
ATOM 684 O O . GLY A 1 91 ? 13.843 7.217 -26.257 1.00 79.19 91 GLY A O 1
ATOM 685 N N . SER A 1 92 ? 12.944 5.991 -27.914 1.00 79.94 92 SER A N 1
ATOM 686 C CA . SER A 1 92 ? 12.537 7.130 -28.736 1.00 79.94 92 SER A CA 1
ATOM 687 C C . SER A 1 92 ? 11.111 7.538 -28.382 1.00 79.94 92 SER A C 1
ATOM 689 O O . SER A 1 92 ? 10.217 6.698 -28.312 1.00 79.94 92 SER A O 1
ATOM 691 N N . VAL A 1 93 ? 10.898 8.836 -28.191 1.00 83.81 93 VAL A N 1
ATOM 692 C CA . VAL A 1 93 ? 9.574 9.436 -28.000 1.00 83.81 93 VAL A CA 1
ATOM 693 C C . VAL A 1 93 ? 9.255 10.343 -29.181 1.00 83.81 93 VAL A C 1
ATOM 695 O O . VAL A 1 93 ? 10.159 10.863 -29.837 1.00 83.81 93 VAL A O 1
ATOM 698 N N . THR A 1 94 ? 7.972 10.530 -29.472 1.00 86.81 94 THR A N 1
ATOM 699 C CA . THR A 1 94 ? 7.527 11.531 -30.450 1.00 86.81 94 THR A CA 1
ATOM 700 C C . THR A 1 94 ? 7.286 12.870 -29.751 1.00 86.81 94 THR A C 1
ATOM 702 O O . THR A 1 94 ? 7.360 12.965 -28.525 1.00 86.81 94 THR A O 1
ATOM 705 N N . SER A 1 95 ? 6.930 13.911 -30.510 1.00 88.44 95 SER A N 1
ATOM 706 C CA . SER A 1 95 ? 6.478 15.192 -29.945 1.00 88.44 95 SER A CA 1
ATOM 707 C C . SER A 1 95 ? 5.226 15.071 -29.063 1.00 88.44 95 SER A C 1
ATOM 709 O O . SER A 1 95 ? 4.925 15.998 -28.319 1.00 88.44 95 SER A O 1
ATOM 711 N N . ALA A 1 96 ? 4.517 13.937 -29.116 1.00 86.19 96 ALA A N 1
ATOM 712 C CA . ALA A 1 96 ? 3.381 13.633 -28.250 1.00 86.19 96 ALA A CA 1
ATOM 713 C C . ALA A 1 96 ? 3.780 12.995 -26.900 1.00 86.19 96 ALA A C 1
ATOM 715 O O . ALA A 1 96 ? 2.917 12.809 -26.047 1.00 86.19 96 ALA A O 1
ATOM 716 N N . GLY A 1 97 ? 5.060 12.660 -26.690 1.00 84.19 97 GLY A N 1
ATOM 717 C CA . GLY A 1 97 ? 5.559 12.059 -25.449 1.00 84.19 97 GLY A CA 1
ATOM 718 C C . GLY A 1 97 ? 5.235 10.567 -25.284 1.00 84.19 97 GLY A C 1
ATOM 719 O O . GLY A 1 97 ? 4.973 9.856 -26.256 1.00 84.19 97 GLY A O 1
ATOM 720 N N . LEU A 1 98 ? 5.302 10.081 -24.038 1.00 79.38 98 LEU A N 1
ATOM 721 C CA . LEU A 1 98 ? 4.897 8.720 -23.666 1.00 79.38 98 LEU A CA 1
ATOM 722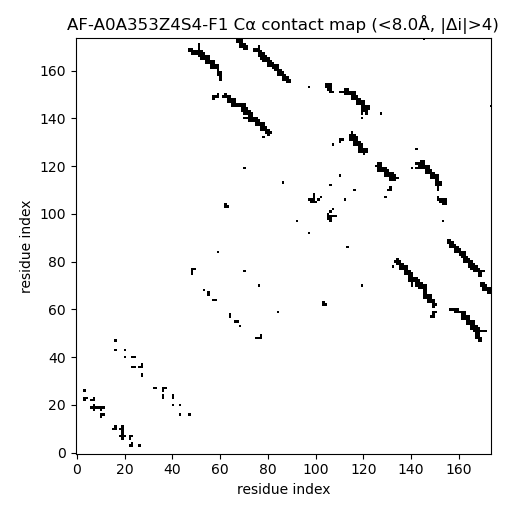 C C . LEU A 1 98 ? 3.386 8.693 -23.429 1.00 79.38 98 LEU A C 1
ATOM 724 O O . LEU A 1 98 ? 2.868 9.479 -22.643 1.00 79.38 98 LEU A O 1
ATOM 728 N N . MET A 1 99 ? 2.689 7.798 -24.122 1.00 72.62 99 MET A N 1
ATOM 729 C CA . MET A 1 99 ? 1.234 7.677 -24.024 1.00 72.62 99 MET A CA 1
ATOM 730 C C . MET A 1 99 ? 0.849 6.674 -22.935 1.00 72.62 99 MET A C 1
ATOM 732 O O . MET A 1 99 ? 1.509 5.650 -22.776 1.00 72.62 99 MET A O 1
ATOM 736 N N . GLU A 1 100 ? -0.255 6.948 -22.250 1.00 73.12 100 GLU A N 1
ATOM 737 C CA . GLU A 1 100 ? -0.869 6.068 -21.255 1.00 73.12 100 GLU A CA 1
ATOM 738 C C . GLU A 1 100 ? -2.019 5.312 -21.937 1.00 73.12 100 GLU A C 1
ATOM 740 O O . GLU A 1 100 ? -3.046 5.916 -22.254 1.00 73.12 100 GLU A O 1
ATOM 745 N N . LYS A 1 101 ? -1.853 4.024 -22.255 1.00 67.75 101 LYS A N 1
ATOM 746 C CA . LYS A 1 101 ? -2.884 3.231 -22.952 1.00 67.75 101 LYS A CA 1
ATOM 747 C C . LYS A 1 101 ? -3.381 2.054 -22.119 1.00 67.75 101 LYS A C 1
ATOM 749 O O . LYS A 1 101 ? -4.573 1.762 -22.163 1.00 67.75 101 LYS A O 1
ATOM 754 N N . ASP A 1 102 ? -2.497 1.405 -21.366 1.00 75.69 102 ASP A N 1
ATOM 755 C CA . ASP A 1 102 ? -2.796 0.209 -20.577 1.00 75.69 102 ASP A CA 1
ATOM 756 C C . ASP A 1 102 ? -2.319 0.339 -19.120 1.00 75.69 102 ASP A C 1
ATOM 758 O O . ASP A 1 102 ? -1.138 0.531 -18.837 1.00 75.69 102 ASP A O 1
ATOM 762 N N . VAL A 1 103 ? -3.242 0.157 -18.172 1.00 76.19 103 VAL A N 1
ATOM 763 C CA . VAL A 1 103 ? -2.964 0.179 -16.726 1.00 76.19 103 VAL A CA 1
ATOM 764 C C . VAL A 1 103 ? -2.001 -0.944 -16.295 1.00 76.19 103 VAL A C 1
ATOM 766 O O . VAL A 1 103 ? -1.346 -0.866 -15.250 1.00 76.19 103 VAL A O 1
ATOM 769 N N . ILE A 1 104 ? -1.892 -2.007 -17.093 1.00 75.88 104 ILE A N 1
ATOM 770 C CA . ILE A 1 104 ? -1.035 -3.159 -16.817 1.00 75.88 104 ILE A CA 1
ATOM 771 C C . ILE A 1 104 ? 0.432 -2.838 -17.111 1.00 75.88 104 ILE A C 1
ATOM 773 O O . ILE A 1 104 ? 1.289 -3.186 -16.297 1.00 75.88 104 ILE A O 1
ATOM 777 N N . THR A 1 105 ? 0.727 -2.167 -18.227 1.00 75.00 105 THR A N 1
ATOM 778 C CA . THR A 1 105 ? 2.101 -2.022 -18.746 1.00 75.00 105 THR A CA 1
ATOM 779 C C . THR A 1 105 ? 2.608 -0.592 -18.798 1.00 75.00 105 THR A C 1
ATOM 781 O O . THR A 1 105 ? 3.819 -0.374 -18.744 1.00 75.00 105 THR A O 1
ATOM 784 N N . ASP A 1 106 ? 1.714 0.386 -18.885 1.00 79.75 106 ASP A N 1
ATOM 785 C CA . ASP A 1 106 ? 2.103 1.758 -19.184 1.00 79.75 106 ASP A CA 1
ATOM 786 C C . ASP A 1 106 ? 2.288 2.578 -17.911 1.00 79.75 106 ASP A C 1
ATOM 788 O O . ASP A 1 106 ? 2.075 2.104 -16.788 1.00 79.75 106 ASP A O 1
ATOM 792 N N . LEU A 1 107 ? 2.744 3.814 -18.111 1.00 86.69 107 LEU A N 1
ATOM 793 C CA . LEU A 1 107 ? 2.701 4.844 -17.087 1.00 86.69 107 LEU A CA 1
ATOM 794 C C . LEU A 1 107 ? 1.251 5.151 -16.724 1.00 86.69 107 LEU A C 1
ATOM 796 O O . LEU A 1 107 ? 0.373 5.184 -17.585 1.00 86.69 107 LEU A O 1
ATOM 800 N N . ILE A 1 108 ? 1.031 5.417 -15.442 1.00 89.00 108 ILE A N 1
ATOM 801 C CA . ILE A 1 108 ? -0.255 5.870 -14.930 1.00 89.00 108 ILE A CA 1
ATOM 802 C C . ILE A 1 108 ? -0.180 7.366 -14.656 1.00 89.00 108 ILE A C 1
ATOM 804 O O . ILE A 1 108 ? 0.599 7.815 -13.806 1.00 89.00 108 ILE A O 1
ATOM 808 N N . GLY A 1 109 ? -1.022 8.129 -15.343 1.00 86.56 109 GLY A N 1
ATOM 809 C CA . GLY A 1 109 ? -1.151 9.563 -15.158 1.00 86.56 109 GLY A CA 1
ATOM 810 C C . GLY A 1 109 ? -1.640 9.927 -13.767 1.00 86.56 109 GLY A C 1
ATOM 811 O O . GLY A 1 109 ? -2.432 9.223 -13.135 1.00 86.56 109 GLY A O 1
ATOM 812 N N . GLY A 1 110 ? -1.141 11.054 -13.264 1.00 87.75 110 GLY A N 1
ATOM 813 C CA . GLY A 1 110 ? -1.429 11.523 -11.907 1.00 87.75 110 GLY A CA 1
ATOM 814 C C . GLY A 1 110 ? -0.643 10.808 -10.803 1.00 87.75 110 GLY A C 1
ATOM 815 O O . GLY A 1 110 ? -0.754 11.202 -9.645 1.00 87.75 110 GLY A O 1
ATOM 816 N N . ILE A 1 111 ? 0.182 9.811 -11.139 1.00 93.62 111 ILE A N 1
ATOM 817 C CA . ILE A 1 111 ? 1.166 9.213 -10.231 1.00 93.62 111 ILE A CA 1
ATOM 818 C C . ILE A 1 111 ? 2.565 9.604 -10.735 1.00 93.62 111 ILE A C 1
ATOM 820 O O . ILE A 1 111 ? 2.833 9.461 -11.927 1.00 93.62 111 ILE A O 1
ATOM 824 N N . PRO A 1 112 ? 3.485 10.096 -9.884 1.00 94.00 112 PRO A N 1
ATOM 825 C CA . PRO A 1 112 ? 4.834 10.438 -10.330 1.00 94.00 112 PRO A CA 1
ATOM 826 C C . PRO A 1 112 ? 5.568 9.238 -10.939 1.00 94.00 112 PRO A C 1
ATOM 828 O O . PRO A 1 112 ? 5.451 8.111 -10.450 1.00 94.00 112 PRO A O 1
ATOM 831 N N . THR A 1 113 ? 6.353 9.475 -11.989 1.00 92.75 113 THR A N 1
ATOM 832 C CA . THR A 1 113 ? 7.234 8.447 -12.550 1.00 92.75 113 THR A CA 1
ATOM 833 C C . THR A 1 113 ? 8.248 8.003 -11.501 1.00 92.75 113 THR A C 1
ATOM 835 O O . THR A 1 113 ? 8.864 8.816 -10.815 1.00 92.75 113 THR A O 1
ATOM 838 N N . GLY A 1 114 ? 8.402 6.693 -11.373 1.00 94.12 114 GLY A N 1
ATOM 839 C CA . GLY A 1 114 ? 9.258 6.045 -10.398 1.00 94.12 114 GLY A CA 1
ATOM 840 C C . GLY A 1 114 ? 8.678 5.943 -8.982 1.00 94.12 114 GLY A C 1
ATOM 841 O O . GLY A 1 114 ? 9.333 5.380 -8.103 1.00 94.12 114 GLY A O 1
ATOM 842 N N . ALA A 1 115 ? 7.465 6.434 -8.730 1.00 96.50 115 ALA A N 1
ATOM 843 C CA . ALA A 1 115 ? 6.812 6.221 -7.444 1.00 96.50 115 ALA A CA 1
ATOM 844 C C . ALA A 1 115 ? 6.306 4.777 -7.303 1.00 96.50 115 ALA A C 1
ATOM 846 O O . ALA A 1 115 ? 5.868 4.159 -8.278 1.00 96.50 115 ALA A O 1
ATOM 847 N N . LEU A 1 116 ? 6.306 4.263 -6.070 1.00 97.38 116 LEU A N 1
ATOM 848 C CA . LEU A 1 116 ? 5.549 3.064 -5.726 1.00 97.38 116 LEU A CA 1
ATOM 849 C C . LEU A 1 116 ? 4.049 3.368 -5.821 1.00 97.38 116 LEU A C 1
ATOM 851 O O . LEU A 1 116 ? 3.577 4.384 -5.300 1.00 97.38 116 LEU A O 1
ATOM 855 N N . MET A 1 117 ? 3.301 2.477 -6.457 1.00 96.81 117 MET A N 1
ATOM 856 C CA . MET A 1 117 ? 1.849 2.547 -6.561 1.00 96.81 117 MET A CA 1
ATOM 857 C C . MET A 1 117 ? 1.203 1.221 -6.184 1.00 96.81 117 MET A C 1
ATOM 859 O O . MET A 1 117 ? 1.815 0.156 -6.292 1.00 96.81 117 MET A O 1
ATOM 863 N N . GLY A 1 118 ? -0.047 1.317 -5.745 1.00 96.69 118 GLY A N 1
ATOM 864 C CA . GLY A 1 118 ? -0.896 0.182 -5.432 1.00 96.69 118 GLY A CA 1
ATOM 865 C C . GLY A 1 118 ? -2.096 0.112 -6.364 1.00 96.69 118 GLY A C 1
ATOM 866 O O . GLY A 1 118 ? -2.550 1.123 -6.906 1.00 96.69 118 GLY A O 1
ATOM 867 N N . ILE A 1 119 ? -2.635 -1.088 -6.519 1.00 96.44 119 ILE A N 1
ATOM 868 C CA . ILE A 1 119 ? -3.946 -1.331 -7.118 1.00 96.44 119 ILE A CA 1
ATOM 869 C C . ILE A 1 119 ? -4.624 -2.460 -6.350 1.00 96.44 119 ILE A C 1
ATOM 871 O O . ILE A 1 119 ? -3.970 -3.395 -5.888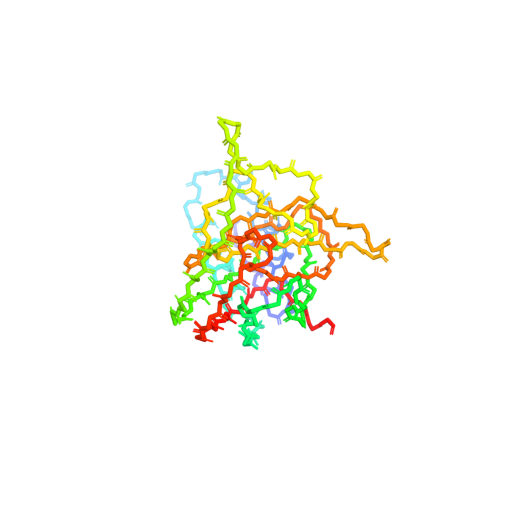 1.00 96.44 119 ILE A O 1
ATOM 875 N N . VAL A 1 120 ? -5.941 -2.367 -6.200 1.00 97.12 120 VAL A N 1
ATOM 876 C CA . VAL A 1 120 ? -6.737 -3.435 -5.591 1.00 97.12 120 VAL A CA 1
ATOM 877 C C . VAL A 1 120 ? -7.354 -4.261 -6.708 1.00 97.12 120 VAL A C 1
ATOM 879 O O . VAL A 1 120 ? -8.049 -3.719 -7.565 1.00 97.12 120 VAL A O 1
ATOM 882 N N . VAL A 1 121 ? -7.096 -5.565 -6.712 1.00 95.88 121 VAL A N 1
ATOM 883 C CA . VAL A 1 121 ? -7.700 -6.516 -7.648 1.00 95.88 121 VAL A CA 1
ATOM 884 C C . VAL A 1 121 ? -8.821 -7.256 -6.933 1.00 95.88 121 VAL A C 1
ATOM 886 O O . VAL A 1 121 ? -8.594 -7.955 -5.942 1.00 95.88 121 VAL A O 1
ATOM 889 N N . LYS A 1 122 ? -10.045 -7.087 -7.430 1.00 94.12 122 LYS A N 1
ATOM 890 C CA . LYS A 1 122 ? -11.251 -7.703 -6.866 1.00 94.12 122 LYS A CA 1
ATOM 891 C C . LYS A 1 122 ? -11.255 -9.219 -7.069 1.00 94.12 122 LYS A C 1
ATOM 893 O O . LYS A 1 122 ? -10.509 -9.756 -7.883 1.00 94.12 122 LYS A O 1
ATOM 898 N N . GLY A 1 123 ? -12.158 -9.913 -6.374 1.00 85.81 123 GLY A N 1
ATOM 899 C CA . GLY A 1 123 ? -12.321 -11.369 -6.488 1.00 85.81 123 GLY A CA 1
ATOM 900 C C . GLY A 1 123 ? -12.677 -11.880 -7.894 1.00 85.81 123 GLY A C 1
ATOM 901 O O . GLY A 1 123 ? -12.434 -13.044 -8.188 1.00 85.81 123 GLY A O 1
ATOM 902 N N . ASP A 1 124 ? -13.193 -11.022 -8.779 1.00 89.69 124 ASP A N 1
ATOM 903 C CA . ASP A 1 124 ? -13.439 -11.326 -10.198 1.00 89.69 124 ASP A CA 1
ATOM 904 C C . ASP A 1 124 ? -12.232 -11.012 -11.107 1.00 89.69 124 ASP A C 1
ATOM 906 O O . ASP A 1 124 ? -12.374 -10.937 -12.327 1.00 89.69 124 ASP A O 1
ATOM 910 N N . ASN A 1 125 ? -11.050 -10.815 -10.513 1.00 87.69 125 ASN A N 1
ATOM 911 C CA . ASN A 1 125 ? -9.804 -10.397 -11.158 1.00 87.69 125 ASN A CA 1
ATOM 912 C C . ASN A 1 125 ? -9.876 -9.043 -11.879 1.00 87.69 125 ASN A C 1
ATOM 914 O O . ASN A 1 125 ? -8.967 -8.713 -12.645 1.00 87.69 125 ASN A O 1
ATOM 918 N N . LYS A 1 126 ? -10.907 -8.223 -11.637 1.00 91.31 126 LYS A N 1
ATOM 919 C CA . LYS A 1 126 ? -10.943 -6.874 -12.203 1.00 91.31 126 LYS A CA 1
ATOM 920 C C . LYS A 1 126 ? -10.047 -5.931 -11.396 1.00 91.31 126 LYS A C 1
ATOM 922 O O . LYS A 1 126 ? -10.234 -5.815 -10.178 1.00 91.31 126 LYS A O 1
ATOM 927 N N . PRO A 1 127 ? -9.102 -5.236 -12.051 1.00 92.31 127 PRO A N 1
ATOM 928 C CA . PRO A 1 127 ? -8.313 -4.205 -11.398 1.00 92.31 127 PRO A CA 1
ATOM 929 C C . PRO A 1 127 ? -9.184 -2.984 -11.077 1.00 92.31 127 PRO A C 1
ATOM 931 O O . PRO A 1 127 ? -9.974 -2.531 -11.908 1.00 92.31 127 PRO A O 1
ATOM 934 N N . GLY A 1 128 ? -9.032 -2.452 -9.867 1.00 93.19 128 GLY A N 1
ATOM 935 C CA . GLY A 1 128 ? -9.571 -1.156 -9.465 1.00 93.19 128 GLY A CA 1
ATOM 936 C C . GLY A 1 128 ? -8.747 0.010 -10.022 1.00 93.19 128 GLY A C 1
ATOM 937 O O . GLY A 1 128 ? -7.947 -0.139 -10.945 1.00 93.19 128 GLY A O 1
ATOM 938 N N . LYS A 1 129 ? -8.914 1.203 -9.445 1.00 93.19 129 LYS A N 1
ATOM 939 C CA . LYS A 1 129 ? -8.116 2.378 -9.830 1.00 93.19 129 LYS A CA 1
ATOM 940 C C . LYS A 1 129 ? -6.747 2.359 -9.123 1.00 93.19 129 LYS A C 1
ATOM 942 O O . LYS A 1 129 ? -6.736 2.265 -7.894 1.00 93.19 129 LYS A O 1
ATOM 947 N N . PRO A 1 130 ? -5.618 2.509 -9.843 1.00 95.00 130 PRO A N 1
ATOM 948 C CA . PRO A 1 130 ? -4.316 2.671 -9.206 1.00 95.00 130 PRO A CA 1
ATOM 949 C C . PRO A 1 130 ? -4.246 3.923 -8.325 1.00 95.00 130 PRO A C 1
ATOM 951 O O . PRO A 1 130 ? -4.893 4.938 -8.608 1.00 95.00 130 PRO A O 1
ATOM 954 N N . PHE A 1 131 ? -3.421 3.871 -7.283 1.00 96.00 131 PHE A N 1
ATOM 955 C CA . PHE A 1 131 ? -3.170 4.991 -6.379 1.00 96.00 131 PHE A CA 1
ATOM 956 C C . PHE A 1 131 ? -1.686 5.096 -6.021 1.00 96.00 131 PHE A C 1
ATOM 958 O O . PHE A 1 131 ? -0.971 4.096 -5.946 1.00 96.00 131 PHE A O 1
ATOM 965 N N . ALA A 1 132 ? -1.217 6.325 -5.804 1.00 96.88 132 ALA A N 1
ATOM 966 C CA . ALA A 1 132 ? 0.156 6.574 -5.388 1.00 96.88 132 ALA A CA 1
ATOM 967 C C . ALA A 1 132 ? 0.354 6.135 -3.931 1.00 96.88 132 ALA A C 1
ATOM 969 O O . ALA A 1 132 ? -0.384 6.584 -3.058 1.00 96.88 132 ALA A O 1
ATOM 970 N N . ILE A 1 133 ? 1.367 5.303 -3.680 1.00 97.50 133 ILE A N 1
ATOM 971 C CA . ILE A 1 133 ? 1.848 4.991 -2.325 1.00 97.50 133 ILE A CA 1
ATOM 972 C C . ILE A 1 133 ? 3.051 5.878 -1.994 1.00 97.50 133 ILE A C 1
ATOM 974 O O . ILE A 1 133 ? 3.130 6.441 -0.907 1.00 97.50 133 ILE A O 1
ATOM 978 N N . GLY A 1 134 ? 3.971 6.058 -2.948 1.00 95.19 134 GLY A N 1
ATOM 979 C CA . GLY A 1 134 ? 5.122 6.947 -2.794 1.00 95.19 134 GLY A CA 1
ATOM 980 C C . GLY A 1 134 ? 6.014 6.546 -1.618 1.00 95.19 134 GLY A C 1
ATOM 981 O O . GLY A 1 134 ? 6.557 5.446 -1.611 1.00 95.19 134 GLY A O 1
ATOM 982 N N . LEU A 1 135 ? 6.163 7.451 -0.646 1.00 94.00 135 LEU A N 1
ATOM 983 C CA . LEU A 1 135 ? 6.956 7.240 0.574 1.00 94.00 135 LEU A CA 1
ATOM 984 C C . LEU A 1 135 ? 6.188 6.485 1.678 1.00 94.00 135 LEU A C 1
ATOM 986 O O . LEU A 1 135 ? 6.747 6.214 2.737 1.00 94.00 135 LEU A O 1
ATOM 990 N N . GLY A 1 136 ? 4.918 6.151 1.441 1.00 96.19 136 GLY A N 1
ATOM 991 C CA . GLY A 1 136 ? 4.019 5.581 2.439 1.00 96.19 136 GLY A CA 1
ATOM 992 C C . GLY A 1 136 ? 2.924 6.556 2.870 1.00 96.19 136 GLY A C 1
ATOM 993 O O . GLY A 1 136 ? 2.817 7.675 2.366 1.00 96.19 136 GLY A O 1
ATOM 994 N N . GLY A 1 137 ? 2.084 6.105 3.796 1.00 95.50 137 GLY A N 1
ATOM 995 C CA . GLY A 1 137 ? 0.922 6.838 4.288 1.00 95.50 137 GLY A CA 1
ATOM 996 C C . GLY A 1 137 ? -0.195 5.914 4.761 1.00 95.50 137 GLY A C 1
ATOM 997 O O . GLY A 1 137 ? -0.029 4.694 4.807 1.00 95.50 137 GLY A O 1
ATOM 998 N N . ASP A 1 138 ? -1.334 6.520 5.082 1.00 96.00 138 ASP A N 1
ATOM 999 C CA . ASP A 1 138 ? -2.559 5.814 5.452 1.00 96.00 138 ASP A CA 1
ATOM 1000 C C . ASP A 1 138 ? -3.533 5.816 4.273 1.00 96.00 138 ASP A C 1
ATOM 1002 O O . ASP A 1 138 ? -3.796 6.853 3.658 1.00 96.00 138 ASP A O 1
ATOM 1006 N N . PHE A 1 139 ? -4.078 4.645 3.960 1.00 96.06 139 PHE A N 1
ATOM 1007 C CA . PHE A 1 139 ? -4.909 4.414 2.788 1.00 96.06 139 PHE A CA 1
ATOM 1008 C C . PHE A 1 139 ? -6.210 3.743 3.195 1.00 96.06 139 PHE A C 1
ATOM 1010 O O . PHE A 1 139 ? -6.200 2.706 3.852 1.00 96.06 139 PHE A O 1
ATOM 1017 N N . THR A 1 140 ? -7.332 4.296 2.740 1.00 95.62 140 THR A N 1
ATOM 1018 C CA . THR A 1 140 ? -8.649 3.672 2.894 1.00 95.62 140 THR A CA 1
ATOM 1019 C C . THR A 1 140 ? -9.075 3.068 1.556 1.00 95.62 140 THR A C 1
ATOM 1021 O O . THR A 1 140 ? -9.374 3.822 0.621 1.00 95.62 140 THR A O 1
ATOM 1024 N N . PRO A 1 141 ? -9.110 1.730 1.427 1.00 95.31 141 PRO A N 1
ATOM 1025 C CA . PRO A 1 141 ? -9.553 1.063 0.212 1.00 95.31 141 PRO A CA 1
ATOM 1026 C C . PRO A 1 141 ? -11.005 1.423 -0.102 1.00 95.31 141 PRO A C 1
ATOM 1028 O O . PRO A 1 141 ? -11.866 1.417 0.778 1.00 95.31 141 PRO A O 1
ATOM 1031 N N . ARG A 1 142 ? -11.285 1.699 -1.378 1.00 94.31 142 ARG A N 1
ATOM 1032 C CA . ARG A 1 142 ? -12.659 1.876 -1.882 1.00 94.31 142 ARG A CA 1
ATOM 1033 C C . ARG A 1 142 ? -13.332 0.558 -2.241 1.00 94.31 142 ARG A C 1
ATOM 1035 O O . ARG A 1 142 ? -14.512 0.546 -2.546 1.00 94.31 142 ARG A O 1
ATOM 1042 N N . GLU A 1 143 ? -12.553 -0.513 -2.295 1.00 94.62 143 GLU A N 1
ATOM 1043 C CA . GLU A 1 143 ? -12.962 -1.826 -2.771 1.00 94.62 143 GLU A CA 1
ATOM 1044 C C . GLU A 1 143 ? -12.154 -2.872 -1.997 1.00 94.62 143 GLU A C 1
ATOM 1046 O O . GLU A 1 143 ? -11.021 -2.601 -1.588 1.00 94.62 143 GLU A O 1
ATOM 1051 N N . SER A 1 144 ? -12.728 -4.058 -1.797 1.00 95.75 144 SER A N 1
ATOM 1052 C CA . SER A 1 144 ? -12.030 -5.184 -1.165 1.00 95.75 144 SER A CA 1
ATOM 1053 C C . SER A 1 144 ? -11.333 -6.050 -2.213 1.00 95.75 144 SER A C 1
ATOM 1055 O O . SER A 1 144 ? -11.889 -6.289 -3.290 1.00 95.75 144 SER A O 1
ATOM 1057 N N . GLY A 1 145 ? -10.146 -6.570 -1.903 1.00 97.00 145 GLY A N 1
ATOM 1058 C CA . GLY A 1 145 ? -9.419 -7.432 -2.834 1.00 97.00 145 GLY A CA 1
ATOM 1059 C C . GLY A 1 145 ? -7.937 -7.596 -2.519 1.00 97.00 145 GLY A C 1
ATOM 1060 O O . GLY A 1 145 ? -7.461 -7.189 -1.460 1.00 97.00 145 GLY A O 1
ATOM 1061 N N . LYS A 1 146 ? -7.210 -8.198 -3.462 1.00 97.44 146 LYS A N 1
ATOM 1062 C CA . LYS A 1 146 ? -5.757 -8.389 -3.386 1.00 97.44 146 LYS A CA 1
ATOM 1063 C C . LYS A 1 146 ? -5.050 -7.070 -3.652 1.00 97.44 146 LYS A C 1
ATOM 1065 O O . LYS A 1 146 ? -5.315 -6.435 -4.674 1.00 97.44 146 LYS A O 1
ATOM 1070 N N . LEU A 1 147 ? -4.145 -6.678 -2.761 1.00 97.69 147 LEU A N 1
ATOM 1071 C CA . LEU A 1 147 ? -3.270 -5.541 -3.015 1.00 97.69 147 LEU A CA 1
ATOM 1072 C C . LEU A 1 147 ? -2.114 -5.989 -3.911 1.00 97.69 147 LEU A C 1
ATOM 1074 O O . LEU A 1 147 ? -1.356 -6.896 -3.564 1.00 97.69 147 LEU A O 1
ATOM 1078 N N . MET A 1 148 ? -1.977 -5.327 -5.054 1.00 96.88 148 MET A N 1
ATOM 1079 C CA . MET A 1 148 ? -0.830 -5.474 -5.940 1.00 96.88 148 MET A CA 1
ATOM 1080 C C . MET A 1 148 ? -0.003 -4.190 -5.899 1.00 96.88 148 MET A C 1
ATOM 1082 O O . MET A 1 148 ? -0.559 -3.091 -5.821 1.00 96.88 148 MET A O 1
ATOM 1086 N N . LEU A 1 149 ? 1.317 -4.328 -5.976 1.00 96.75 149 LEU A N 1
ATOM 1087 C CA . LEU A 1 149 ? 2.282 -3.235 -5.949 1.00 96.75 149 LEU A CA 1
ATOM 1088 C C . LEU A 1 149 ? 3.081 -3.207 -7.249 1.00 96.75 149 L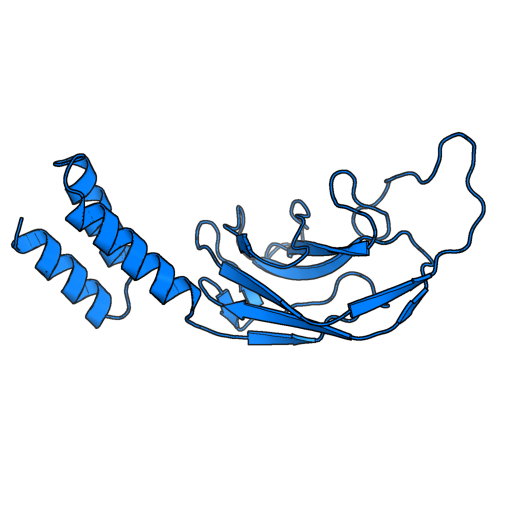EU A C 1
ATOM 1090 O O . LEU A 1 149 ? 3.376 -4.248 -7.832 1.00 96.75 149 LEU A O 1
ATOM 1094 N N . ARG A 1 150 ? 3.438 -2.007 -7.703 1.00 95.19 150 ARG A N 1
ATOM 1095 C CA . ARG A 1 150 ? 4.298 -1.804 -8.874 1.00 95.19 150 ARG A CA 1
ATOM 1096 C C . ARG A 1 150 ? 4.992 -0.446 -8.787 1.00 95.19 150 ARG A C 1
ATOM 1098 O O . ARG A 1 150 ? 4.496 0.479 -8.146 1.00 95.19 150 ARG A O 1
ATOM 1105 N N . ILE A 1 151 ? 6.123 -0.306 -9.472 1.00 95.81 151 ILE A N 1
ATOM 1106 C CA . ILE A 1 151 ? 6.734 0.995 -9.758 1.00 95.81 151 ILE A CA 1
ATOM 1107 C C . ILE A 1 151 ? 6.082 1.631 -10.985 1.00 95.81 151 ILE A C 1
ATOM 1109 O O . ILE A 1 151 ? 6.008 1.013 -12.048 1.00 95.81 151 ILE A O 1
ATOM 1113 N N . ASN A 1 152 ? 5.651 2.887 -10.867 1.00 94.81 152 ASN A N 1
ATOM 1114 C CA . ASN A 1 152 ? 5.113 3.630 -12.000 1.00 94.81 152 ASN A CA 1
ATOM 1115 C C . ASN A 1 152 ? 6.220 3.990 -13.003 1.00 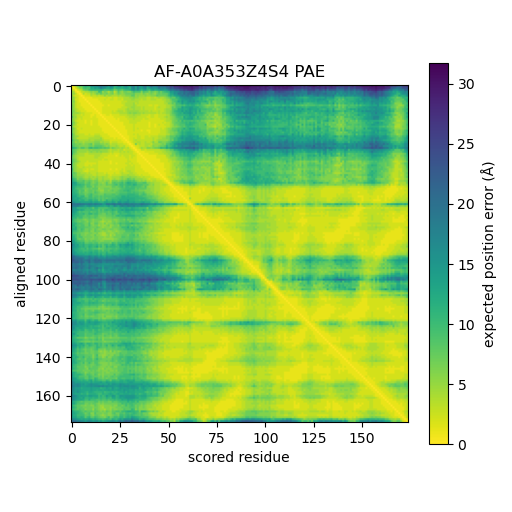94.81 152 ASN A C 1
ATOM 1117 O O . ASN A 1 152 ? 6.817 5.063 -12.945 1.00 94.81 152 ASN A O 1
ATOM 1121 N N . ALA A 1 153 ? 6.514 3.076 -13.915 1.00 91.31 153 ALA A N 1
ATOM 1122 C CA . ALA A 1 153 ? 7.529 3.222 -14.945 1.00 91.31 153 ALA A CA 1
ATOM 1123 C C . ALA A 1 153 ? 6.982 2.708 -16.284 1.00 91.31 153 ALA A C 1
ATOM 1125 O O . ALA A 1 153 ? 6.161 1.787 -16.286 1.00 91.31 153 ALA A O 1
ATOM 1126 N N . PRO A 1 154 ? 7.405 3.282 -17.421 1.00 86.19 154 PRO A N 1
ATOM 1127 C CA . PRO A 1 154 ? 6.926 2.846 -18.725 1.00 86.19 154 PRO A CA 1
ATOM 1128 C C . PRO A 1 154 ? 7.483 1.477 -19.096 1.00 86.19 154 PRO A C 1
ATOM 1130 O O . PRO A 1 154 ? 8.536 1.064 -18.607 1.00 86.19 154 PRO A O 1
ATOM 1133 N N . ALA A 1 155 ? 6.810 0.813 -20.031 1.00 82.94 155 ALA A N 1
ATOM 1134 C CA . ALA A 1 155 ? 7.270 -0.444 -20.597 1.00 82.94 155 ALA A CA 1
ATOM 1135 C C . ALA A 1 155 ? 8.741 -0.370 -21.058 1.00 82.94 155 ALA A C 1
ATOM 1137 O O . ALA A 1 155 ? 9.180 0.611 -21.661 1.00 82.94 155 ALA A O 1
ATOM 1138 N N . GLY A 1 156 ? 9.504 -1.427 -20.770 1.00 82.50 156 GLY A N 1
ATOM 1139 C CA . GLY A 1 156 ? 10.916 -1.533 -21.149 1.00 82.50 156 GLY A CA 1
ATOM 1140 C C . GLY A 1 156 ? 11.898 -0.784 -20.242 1.00 82.50 156 GLY A C 1
ATOM 1141 O O . GLY A 1 156 ? 13.089 -0.751 -20.553 1.00 82.50 156 GLY A O 1
ATOM 1142 N N . HIS A 1 157 ? 11.442 -0.203 -19.126 1.00 89.88 157 HIS A N 1
ATOM 1143 C CA . HIS A 1 157 ? 12.347 0.343 -18.116 1.00 89.88 157 HIS A CA 1
ATOM 1144 C C . HIS A 1 157 ? 13.284 -0.733 -17.543 1.00 89.88 157 HIS A C 1
ATOM 1146 O O . HIS A 1 157 ? 12.970 -1.925 -17.510 1.00 89.88 157 HIS A O 1
ATOM 1152 N N . ARG A 1 158 ? 14.435 -0.296 -17.033 1.00 92.19 158 ARG A N 1
ATOM 1153 C CA . ARG A 1 158 ? 15.361 -1.128 -16.269 1.00 92.19 158 ARG A CA 1
ATOM 1154 C C . ARG A 1 158 ? 15.491 -0.547 -14.872 1.00 92.19 158 ARG A C 1
ATOM 1156 O O . ARG A 1 158 ? 16.135 0.477 -14.670 1.00 92.19 158 ARG A O 1
ATOM 1163 N N . SER A 1 159 ? 14.879 -1.214 -13.905 1.00 94.00 159 SER A N 1
ATOM 1164 C CA . SER A 1 159 ? 14.968 -0.820 -12.502 1.00 94.00 159 SER A CA 1
ATOM 1165 C C . SER A 1 159 ? 15.831 -1.794 -11.718 1.00 94.00 159 SER A C 1
ATOM 1167 O O . SER A 1 159 ? 15.703 -3.006 -11.869 1.00 94.00 159 SER A O 1
ATOM 1169 N N . THR A 1 160 ? 16.700 -1.268 -10.858 1.00 95.50 160 THR A N 1
ATOM 1170 C CA . THR A 1 160 ? 17.559 -2.068 -9.972 1.00 95.50 160 THR A CA 1
ATOM 1171 C C . THR A 1 160 ? 17.599 -1.460 -8.579 1.00 95.50 160 THR A C 1
ATOM 1173 O O . THR A 1 160 ? 17.521 -0.245 -8.432 1.00 95.50 160 THR A O 1
ATOM 1176 N N . GLY A 1 161 ? 17.731 -2.286 -7.545 1.00 93.94 161 GLY A N 1
ATOM 1177 C CA . GLY A 1 161 ? 17.737 -1.838 -6.152 1.00 93.94 161 GLY A CA 1
ATOM 1178 C C . GLY A 1 161 ? 16.730 -2.609 -5.315 1.00 93.94 161 GLY A C 1
ATOM 1179 O O . GLY A 1 161 ? 16.264 -3.671 -5.729 1.00 93.94 161 GLY A O 1
ATOM 1180 N N . LYS A 1 162 ? 16.432 -2.094 -4.121 1.00 93.50 162 LYS A N 1
ATOM 1181 C CA . LYS A 1 162 ? 15.528 -2.745 -3.171 1.00 93.50 162 LYS A CA 1
ATOM 1182 C C . LYS A 1 162 ? 14.597 -1.710 -2.567 1.00 93.50 162 LYS A C 1
ATOM 1184 O O . LYS A 1 162 ? 15.058 -0.711 -2.016 1.00 93.50 162 LYS A O 1
ATOM 1189 N N . LEU A 1 163 ? 13.306 -1.991 -2.650 1.00 96.12 163 LEU A N 1
ATOM 1190 C CA . LEU A 1 163 ? 12.284 -1.297 -1.888 1.00 96.12 163 LEU A CA 1
ATOM 1191 C C . LEU A 1 163 ? 11.598 -2.308 -0.982 1.00 96.12 163 LEU A C 1
ATOM 1193 O O . LEU A 1 163 ? 11.263 -3.408 -1.419 1.00 96.12 163 LEU A O 1
ATOM 1197 N N . LYS A 1 164 ? 11.414 -1.919 0.273 1.00 97.00 164 LYS A N 1
ATOM 1198 C CA . LYS A 1 164 ? 10.663 -2.677 1.264 1.00 97.00 164 LYS A CA 1
ATOM 1199 C C . LYS A 1 164 ? 9.432 -1.892 1.649 1.00 97.00 164 LYS A C 1
ATOM 1201 O O . LYS A 1 164 ? 9.497 -0.672 1.785 1.00 97.00 164 LYS A O 1
ATOM 1206 N N . VAL A 1 165 ? 8.325 -2.597 1.809 1.00 97.38 165 VAL A N 1
ATOM 1207 C CA . VAL A 1 165 ? 7.071 -2.007 2.252 1.00 97.38 165 VAL A CA 1
ATOM 1208 C C . VAL A 1 165 ? 6.598 -2.767 3.470 1.00 97.38 165 VAL A C 1
ATOM 1210 O O . VAL A 1 165 ? 6.362 -3.971 3.402 1.00 97.38 165 VAL A O 1
ATOM 1213 N N . THR A 1 166 ? 6.437 -2.052 4.571 1.00 97.12 166 THR A N 1
ATOM 1214 C CA . THR A 1 166 ? 5.732 -2.555 5.743 1.00 97.12 166 THR A CA 1
ATOM 1215 C C . THR A 1 166 ? 4.273 -2.159 5.611 1.00 97.12 166 THR A C 1
ATOM 1217 O O . THR A 1 166 ? 3.957 -0.970 5.535 1.00 97.12 166 THR A O 1
ATOM 1220 N N . LEU A 1 167 ? 3.392 -3.150 5.551 1.00 97.31 167 LEU A N 1
ATOM 1221 C CA . LEU A 1 167 ? 1.947 -2.971 5.540 1.00 97.31 167 LEU A CA 1
ATOM 1222 C C . LEU A 1 167 ? 1.391 -3.344 6.908 1.00 97.31 167 LEU A C 1
ATOM 1224 O O . LEU A 1 167 ? 1.768 -4.370 7.463 1.00 97.31 167 LEU A O 1
ATOM 1228 N N . SER A 1 168 ? 0.477 -2.542 7.435 1.00 95.62 168 SER A N 1
ATOM 1229 C CA . SER A 1 168 ? -0.206 -2.822 8.701 1.00 95.62 168 SER A CA 1
ATOM 1230 C C . SER A 1 168 ? -1.624 -2.251 8.687 1.00 95.62 168 SER A C 1
ATOM 1232 O O . SER A 1 168 ? -1.982 -1.459 7.815 1.00 95.62 168 SER A O 1
ATOM 1234 N N . GLY A 1 169 ? -2.465 -2.632 9.640 1.00 93.56 169 GLY A N 1
ATOM 1235 C CA . GLY A 1 169 ? -3.821 -2.115 9.772 1.00 93.56 169 GLY A CA 1
ATOM 1236 C C . GLY A 1 169 ? -4.906 -3.082 9.330 1.00 93.56 169 GLY A C 1
ATOM 1237 O O . GLY A 1 169 ? -4.898 -4.265 9.673 1.00 93.56 169 GLY A O 1
ATOM 1238 N N . GLY A 1 170 ? -5.876 -2.552 8.581 1.00 92.00 170 GLY A N 1
ATOM 1239 C CA . GLY A 1 170 ? -7.027 -3.268 8.028 1.00 92.00 170 GLY A CA 1
ATOM 1240 C C . GLY A 1 170 ? -6.683 -4.235 6.893 1.00 92.00 170 GLY A C 1
ATOM 1241 O O . GLY A 1 170 ? -7.378 -4.254 5.876 1.00 92.00 170 GLY A O 1
ATOM 1242 N N . ILE A 1 171 ? -5.613 -5.012 7.059 1.00 94.31 171 ILE A N 1
ATOM 1243 C CA . ILE A 1 171 ? -5.137 -6.019 6.114 1.00 94.31 171 ILE A CA 1
ATOM 1244 C C . ILE A 1 171 ? -5.304 -7.424 6.691 1.00 94.31 171 ILE A C 1
ATOM 1246 O O . ILE A 1 171 ? -5.192 -7.632 7.898 1.00 94.31 171 ILE A O 1
ATOM 1250 N N . ASN A 1 172 ? -5.549 -8.391 5.810 1.00 91.69 172 ASN A N 1
ATOM 1251 C CA . ASN A 1 172 ? -5.570 -9.817 6.130 1.00 91.69 172 ASN A CA 1
ATOM 1252 C C . ASN A 1 172 ? -4.507 -10.543 5.298 1.00 91.69 172 ASN A C 1
ATOM 1254 O O . ASN A 1 172 ? -4.170 -10.084 4.206 1.00 91.69 172 ASN A O 1
ATOM 1258 N N . ALA A 1 173 ? -4.033 -11.698 5.768 1.00 83.31 173 ALA A N 1
ATOM 1259 C CA . ALA A 1 173 ? -3.216 -12.588 4.942 1.00 83.31 173 ALA A CA 1
ATOM 1260 C C . ALA A 1 173 ? -3.993 -12.986 3.670 1.00 83.31 173 ALA A C 1
ATOM 1262 O O . ALA A 1 173 ? -5.186 -13.304 3.756 1.00 83.31 173 ALA A O 1
ATOM 1263 N N . GLY A 1 174 ? -3.341 -12.894 2.506 1.00 68.19 174 GLY A N 1
ATOM 1264 C CA . GLY A 1 174 ? -3.945 -13.124 1.188 1.00 68.19 174 GLY A CA 1
ATOM 1265 C C . GLY A 1 174 ? -3.415 -14.318 0.421 1.00 68.19 174 GLY A C 1
ATOM 1266 O O . GLY A 1 174 ? -2.489 -14.995 0.915 1.00 68.19 174 GLY A O 1
#

Nearest PDB structures (foldseek):
  5azw-assembly1_B  TM=4.622E-01  e=4.457E-02  Homo sapiens
  7rrm-assembly2_B-2  TM=4.679E-01  e=5.935E-02  Homo sapiens
  8pdz-assembly1_R  TM=4.057E-01  e=2.984E-02  Bacillus paranthracis
  5gu5-assembly1_A  TM=4.381E-01  e=8.371E-02  Mus musculus
  1spp-assembly1_A  TM=4.088E-01  e=1.763E-01  Sus scrofa

Secondary structure (DSSP, 8-state):
-HHHHHHHHHHHHTT-HHHHHHHHHHHHHH-TT-HHHHHHHHHHHHHHHTSS-EEEEE-TTSSSEEEEEEE-TT--EEEEEEEEEEEE-----BTTBS----TTTSPPTTS-TT-EEEEEEPTTS-B---EE-TTEEEE--SS-EEEEEEE---TT-EEEEEEEEEEEESEEE-

Foldseek 3Di:
DVVLQVVLVVCVVVVNNVVSLVSLVVVCVVPVPPVVSVVVNVVSLVVQQAADKDKAKDPAFDWWDFSQKKAAAQWKKKKAKDWDKDKADDDDADVVGFDDDDPGAAADPPEDQFFKKKWFQDPVRDIDDIDTQGRMDMDHDNHIHTIIIYGRHHHPMGMDIIMMMMMGHRIDRD

Mean predicted aligned error: 6.92 Å